Protein AF-A0A8S0G1W9-F1 (afdb_monomer_lite)

Organism: Escherichia coli (NCBI:txid562)

Radius of gyration: 20.42 Å; chains: 1; bounding box: 46×66×55 Å

Foldseek 3Di:
DDDPNDDDDFDPLCVVVVCVQLVHDDDDDPDDDDLVVQAQPWDQDLQDGDIDGDHDAPPQDPPDDRSGDDAQLFFDPSSVVRCVVVVHDNDFQADPVQAGDPPPDPVRHRPHPVVVVVVVQVSSVVSVNDSDDDDDDDDFDADPPPRHGDTGGDDDDDDDDPPPPPPPPDDD

Secondary structure (DSSP, 8-state):
-EETTEE----GGGHHHHHHHHT----B------GGGGTT-EEE-SSSSSEEE----TT--TTSTTS-----TTT-HHHHHHHHHHT------B-TTSBBPTTS-TTTTT-BHHHHHHHHHHHHHHTT------PPP----B-TTT--B------------TT---------

InterPro domains:
  IPR009008 Valyl/Leucyl/Isoleucyl-tRNA synthetase, editing domain [G3DSA:3.90.740.10] (1-145)
  IPR009008 Valyl/Leucyl/Isoleucyl-tRNA synthetase, editing domain [SSF50677] (3-140)
  IPR050081 Isoleucine--tRNA ligase [PTHR42765] (6-160)

Structure (mmCIF, N/CA/C/O backbone):
data_AF-A0A8S0G1W9-F1
#
_entry.id   AF-A0A8S0G1W9-F1
#
loop_
_atom_site.group_PDB
_atom_site.id
_atom_site.type_symbol
_atom_site.label_atom_id
_atom_site.label_alt_id
_atom_site.label_comp_id
_atom_site.label_asym_id
_atom_site.label_entity_id
_atom_site.label_seq_id
_atom_site.pdbx_PDB_ins_code
_atom_site.Cartn_x
_atom_site.Cartn_y
_atom_site.Cartn_z
_atom_site.occupancy
_atom_site.B_iso_or_equiv
_atom_site.auth_seq_id
_atom_site.auth_comp_id
_atom_site.auth_asym_id
_atom_site.auth_atom_id
_atom_site.pdbx_PDB_model_num
ATOM 1 N N . MET A 1 1 ? -12.952 4.876 13.279 1.00 90.25 1 MET A N 1
ATOM 2 C CA . MET A 1 1 ? -12.641 5.568 14.553 1.00 90.25 1 MET A CA 1
ATOM 3 C C . MET A 1 1 ? -12.175 6.984 14.257 1.00 90.25 1 MET A C 1
ATOM 5 O O . MET A 1 1 ? -11.913 7.262 13.096 1.00 90.25 1 MET A O 1
ATOM 9 N N . GLN A 1 2 ? -12.113 7.861 15.254 1.00 91.25 2 GLN A N 1
ATOM 10 C CA . GLN A 1 2 ? -11.658 9.242 15.110 1.00 91.25 2 GLN A CA 1
ATOM 11 C C . GLN A 1 2 ? -10.389 9.486 15.930 1.00 91.25 2 GLN A C 1
ATOM 13 O O . GLN A 1 2 ? -10.331 9.056 17.082 1.00 91.25 2 GLN A O 1
ATOM 18 N N . ILE A 1 3 ? -9.418 10.165 15.321 1.00 89.94 3 ILE A N 1
ATOM 19 C CA . ILE A 1 3 ? -8.134 10.591 15.896 1.00 89.94 3 ILE A CA 1
ATOM 20 C C . ILE A 1 3 ? -7.904 12.031 15.438 1.00 89.94 3 ILE A C 1
ATOM 22 O O . ILE A 1 3 ? -7.995 12.286 14.241 1.00 89.94 3 ILE A O 1
ATOM 26 N N . ASP A 1 4 ? -7.668 12.972 16.355 1.00 85.88 4 ASP A N 1
ATOM 27 C CA . ASP A 1 4 ? -7.376 14.384 16.035 1.00 85.88 4 ASP A CA 1
ATOM 28 C C . ASP A 1 4 ? -8.348 15.021 15.017 1.00 85.88 4 ASP A C 1
ATOM 30 O O . ASP A 1 4 ? -7.974 15.776 14.121 1.00 85.88 4 ASP A O 1
ATOM 34 N N . GLY A 1 5 ? -9.635 14.678 15.125 1.00 83.81 5 GLY A N 1
ATOM 35 C CA . GLY A 1 5 ? -10.682 15.155 14.217 1.00 83.81 5 GLY A CA 1
ATOM 36 C C . GLY A 1 5 ? -10.795 14.393 12.888 1.00 83.81 5 GLY A C 1
ATOM 37 O O . GLY A 1 5 ? -11.802 14.554 12.200 1.00 83.81 5 GLY A O 1
ATOM 38 N N . GLN A 1 6 ? -9.851 13.511 12.552 1.00 87.00 6 GLN A N 1
ATOM 39 C CA . GLN A 1 6 ? -9.843 12.696 11.334 1.00 87.00 6 GLN A CA 1
ATOM 40 C C . GLN A 1 6 ? -10.463 11.314 11.557 1.00 87.00 6 GLN A C 1
ATOM 42 O O . GLN A 1 6 ? -10.221 10.660 12.571 1.00 87.00 6 GLN A O 1
ATOM 47 N N . ALA A 1 7 ? -11.256 10.840 10.594 1.00 89.88 7 ALA A N 1
ATOM 48 C CA . ALA A 1 7 ? -11.816 9.494 10.623 1.00 89.88 7 ALA A CA 1
ATOM 49 C C . ALA A 1 7 ? -10.869 8.495 9.940 1.00 89.88 7 ALA A C 1
ATOM 51 O O . ALA A 1 7 ? -10.530 8.660 8.772 1.00 89.88 7 ALA A O 1
ATOM 52 N N . VAL A 1 8 ? -10.492 7.431 10.652 1.00 91.00 8 VAL A N 1
ATOM 53 C CA . VAL A 1 8 ? -9.641 6.346 10.140 1.00 91.00 8 VAL A CA 1
ATOM 54 C C . VAL A 1 8 ? -10.313 4.982 10.294 1.00 91.00 8 VAL A C 1
ATOM 56 O O . VAL A 1 8 ? -11.099 4.750 11.224 1.00 91.00 8 VAL A O 1
ATOM 59 N N . ILE A 1 9 ? -9.994 4.064 9.383 1.00 91.69 9 ILE A N 1
ATOM 60 C CA . ILE A 1 9 ? -10.431 2.665 9.417 1.00 91.69 9 ILE A CA 1
ATOM 61 C C . ILE A 1 9 ? -9.223 1.809 9.798 1.00 91.69 9 ILE A C 1
ATOM 63 O O . ILE A 1 9 ? -8.178 1.901 9.163 1.00 91.69 9 ILE A O 1
ATOM 67 N N . LEU A 1 10 ? -9.374 0.988 10.836 1.00 90.50 10 LEU A N 1
ATOM 68 C CA . LEU A 1 10 ? -8.359 0.056 11.329 1.00 90.50 10 LEU A CA 1
ATOM 69 C C . LEU A 1 10 ? -9.029 -1.277 11.660 1.00 90.50 10 LEU A C 1
ATOM 71 O O . LEU A 1 10 ? -10.211 -1.306 12.024 1.00 90.50 10 LEU A O 1
ATOM 75 N N . ALA A 1 11 ? -8.274 -2.372 11.590 1.00 90.69 11 ALA A N 1
ATOM 76 C CA . ALA A 1 11 ? -8.738 -3.638 12.139 1.00 90.69 11 ALA A CA 1
ATOM 77 C C . ALA A 1 11 ? -8.915 -3.520 13.658 1.00 90.69 11 ALA A C 1
ATOM 79 O O . ALA A 1 11 ? -8.042 -3.010 14.361 1.00 90.69 11 ALA A O 1
ATOM 80 N N . LYS A 1 12 ? -10.053 -4.014 14.159 1.00 89.06 12 LYS A N 1
ATOM 81 C CA . LYS A 1 12 ? -10.461 -3.881 15.565 1.00 89.06 12 LYS A CA 1
ATOM 82 C C . LYS A 1 12 ? -9.377 -4.353 16.539 1.00 89.06 12 LYS A C 1
ATOM 84 O O . LYS A 1 12 ? -9.097 -3.658 17.509 1.00 89.06 12 LYS A O 1
ATOM 89 N N . ASP A 1 13 ? -8.762 -5.494 16.248 1.00 88.62 13 ASP A N 1
ATOM 90 C CA . ASP A 1 13 ? -7.786 -6.132 17.137 1.00 88.62 13 ASP A CA 1
ATOM 91 C C . ASP A 1 13 ? -6.415 -5.429 17.118 1.00 88.62 13 ASP A C 1
ATOM 93 O O . ASP A 1 13 ? -5.599 -5.638 18.009 1.00 88.62 13 ASP A O 1
ATOM 97 N N . LEU A 1 14 ? -6.175 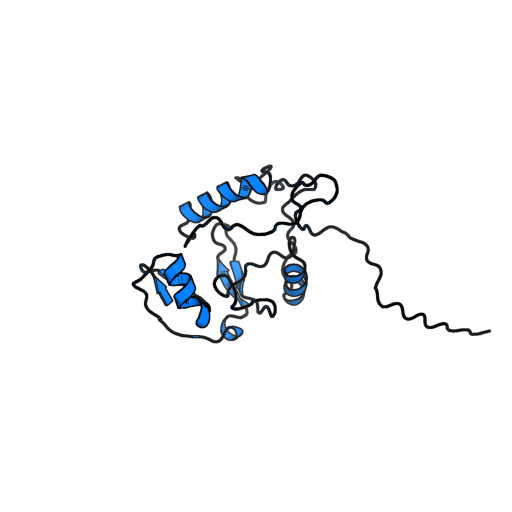-4.550 16.137 1.00 89.44 14 LEU A N 1
ATOM 98 C CA . LEU A 1 14 ? -4.937 -3.782 15.996 1.00 89.44 14 LEU A CA 1
ATOM 99 C C . LEU A 1 14 ? -5.034 -2.359 16.558 1.00 89.44 14 LEU A C 1
ATOM 101 O O . LEU A 1 14 ? -4.010 -1.686 16.651 1.00 89.44 14 LEU A O 1
ATOM 105 N N . VAL A 1 15 ? -6.226 -1.895 16.954 1.00 90.06 15 VAL A N 1
ATOM 106 C CA . VAL A 1 15 ? -6.442 -0.507 17.401 1.00 90.06 15 VAL A CA 1
ATOM 107 C C . VAL A 1 15 ? -5.473 -0.125 18.517 1.00 90.06 15 VAL A C 1
ATOM 10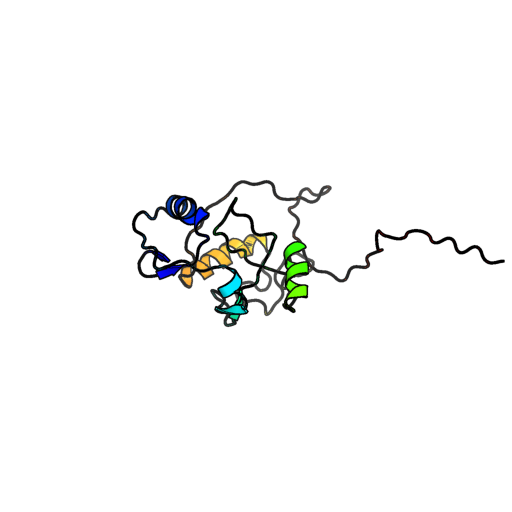9 O O . VAL A 1 15 ? -4.750 0.853 18.372 1.00 90.06 15 VAL A O 1
ATOM 112 N N . GLU A 1 16 ? -5.398 -0.910 19.592 1.00 88.94 16 GLU A N 1
ATOM 113 C CA . GLU A 1 16 ? -4.543 -0.596 20.745 1.00 88.94 16 GLU A CA 1
ATOM 114 C C . GLU A 1 16 ? -3.056 -0.522 20.362 1.00 88.94 16 GLU A C 1
ATOM 116 O O . GLU A 1 16 ? -2.377 0.453 20.686 1.00 88.94 16 GLU A O 1
ATOM 121 N N . SER A 1 17 ? -2.569 -1.501 19.590 1.00 89.50 17 SER A N 1
ATOM 122 C CA . SER A 1 17 ? -1.176 -1.544 19.127 1.00 89.50 17 SER A CA 1
ATOM 123 C C . SER A 1 17 ? -0.828 -0.360 18.220 1.00 89.50 17 SER A C 1
ATOM 125 O O . SER A 1 17 ? 0.240 0.241 18.361 1.00 89.50 17 SER A O 1
ATOM 127 N N . VAL A 1 18 ? -1.730 0.004 17.301 1.00 90.00 18 VAL A N 1
ATOM 128 C CA . VAL A 1 18 ? -1.540 1.158 16.413 1.00 90.00 18 VAL A CA 1
ATOM 129 C C . VAL A 1 18 ? -1.544 2.450 17.222 1.00 90.00 18 VAL A C 1
ATOM 131 O O . VAL A 1 18 ? -0.632 3.250 17.044 1.00 90.00 18 VAL A O 1
ATOM 134 N N . MET A 1 19 ? -2.501 2.644 18.137 1.00 91.00 19 MET A N 1
ATOM 135 C CA . MET A 1 19 ? -2.591 3.860 18.959 1.00 91.00 19 MET A CA 1
ATOM 136 C C . MET A 1 19 ? -1.333 4.068 19.806 1.00 91.00 19 MET A C 1
ATOM 138 O O . MET A 1 19 ? -0.778 5.168 19.833 1.00 91.00 19 MET A O 1
ATOM 142 N N . GLN A 1 20 ? -0.822 2.998 20.421 1.00 90.06 20 GLN A N 1
ATOM 143 C CA . GLN A 1 20 ? 0.426 3.047 21.179 1.00 90.06 20 GLN A CA 1
ATOM 144 C C . GLN A 1 20 ? 1.618 3.442 20.298 1.00 90.06 20 GLN A C 1
ATOM 146 O O . GLN A 1 20 ? 2.434 4.268 20.702 1.00 90.06 20 GLN A O 1
ATOM 151 N N . ARG A 1 21 ? 1.711 2.876 19.090 1.00 87.81 21 ARG A N 1
ATOM 152 C CA . ARG A 1 21 ? 2.792 3.157 18.136 1.00 87.81 21 ARG A CA 1
ATOM 153 C C . ARG A 1 21 ? 2.783 4.605 17.654 1.00 87.81 21 ARG A C 1
ATOM 155 O O . ARG A 1 21 ? 3.834 5.231 17.584 1.00 87.81 21 ARG A O 1
ATOM 162 N N . ILE A 1 22 ? 1.603 5.144 17.353 1.00 89.50 22 ILE A N 1
ATOM 163 C CA . ILE A 1 22 ? 1.463 6.530 16.886 1.00 89.50 22 ILE A CA 1
ATOM 164 C C . ILE A 1 22 ? 1.466 7.553 18.035 1.00 89.50 22 ILE A C 1
ATOM 166 O O . ILE A 1 22 ? 1.492 8.751 17.776 1.00 89.50 22 ILE A O 1
ATOM 170 N N . GLY A 1 23 ? 1.462 7.100 19.295 1.00 89.12 23 GLY A N 1
ATOM 171 C CA . GLY A 1 23 ? 1.505 7.962 20.479 1.00 89.12 23 GLY A CA 1
ATOM 172 C C . GLY A 1 23 ? 0.188 8.681 20.790 1.00 89.12 23 GLY A C 1
ATOM 173 O O . GLY A 1 23 ? 0.196 9.689 21.495 1.00 89.12 23 GLY A O 1
ATOM 174 N N . VAL A 1 24 ? -0.939 8.177 20.282 1.00 89.81 24 VAL A N 1
ATOM 175 C CA . VAL A 1 24 ? -2.272 8.762 20.487 1.00 89.81 24 VAL A CA 1
ATOM 176 C C . VAL A 1 24 ? -2.946 8.076 21.669 1.00 89.81 24 VAL A C 1
ATOM 178 O O . VAL A 1 24 ? -3.088 6.856 21.701 1.00 89.81 24 VAL A O 1
ATOM 181 N N . SER A 1 25 ? -3.380 8.872 22.645 1.00 86.12 25 SER A N 1
ATOM 182 C CA . SER A 1 25 ? -4.109 8.387 23.827 1.00 86.12 25 SER A CA 1
ATOM 183 C C . SER A 1 25 ? -5.601 8.711 23.788 1.00 86.12 25 SER A C 1
ATOM 185 O O . SER A 1 25 ? -6.389 7.969 24.369 1.00 86.12 25 SER A O 1
ATOM 187 N N . ASP A 1 26 ? -5.989 9.772 23.078 1.00 89.62 26 ASP A N 1
ATOM 188 C CA . ASP A 1 26 ? -7.381 10.183 22.923 1.00 89.62 26 ASP A CA 1
ATOM 189 C C . ASP A 1 26 ? -7.899 9.791 21.537 1.00 89.62 26 ASP A C 1
ATOM 191 O O . ASP A 1 26 ? -7.457 10.307 20.510 1.00 89.62 26 ASP A O 1
ATOM 195 N N . TYR A 1 27 ? -8.811 8.824 21.504 1.00 92.19 27 TYR A N 1
ATOM 196 C CA . TYR A 1 27 ? -9.457 8.367 20.282 1.00 92.19 27 TYR A CA 1
ATOM 197 C C . TYR A 1 27 ? -10.866 7.865 20.577 1.00 92.19 27 TYR A C 1
ATOM 199 O O . TYR A 1 27 ? -11.157 7.326 21.644 1.00 92.19 27 TYR A O 1
ATOM 207 N N . THR A 1 28 ? -11.754 7.989 19.592 1.00 93.06 28 THR A N 1
ATOM 208 C CA . THR A 1 28 ? -13.148 7.545 19.726 1.00 93.06 28 THR A CA 1
ATOM 209 C C . THR A 1 28 ? -13.498 6.503 18.671 1.00 93.06 28 THR A C 1
ATOM 211 O O . THR A 1 28 ? -13.342 6.713 17.465 1.00 93.06 28 THR A O 1
ATOM 214 N N . ILE A 1 29 ? -14.024 5.356 19.100 1.00 93.56 29 ILE A N 1
ATOM 215 C CA . ILE A 1 29 ? -14.557 4.348 18.179 1.00 93.56 29 ILE A CA 1
ATOM 216 C C . ILE A 1 29 ? -15.951 4.792 17.723 1.00 93.56 29 ILE A C 1
ATOM 218 O O . ILE A 1 29 ? -16.912 4.726 18.477 1.00 93.56 29 ILE A O 1
ATOM 222 N N . LEU A 1 30 ? -16.053 5.227 16.465 1.00 93.62 30 LEU A N 1
ATOM 223 C CA . LEU A 1 30 ? -17.316 5.663 15.851 1.00 93.62 30 LEU A CA 1
ATOM 224 C C . LEU A 1 30 ? -18.261 4.498 15.504 1.00 93.62 30 LEU A C 1
ATOM 226 O O . LEU A 1 30 ? -19.464 4.693 15.386 1.00 93.62 30 LEU A O 1
ATOM 230 N N . GLY A 1 31 ? -17.719 3.295 15.304 1.00 92.94 31 GLY A N 1
ATOM 231 C CA . GLY A 1 31 ? -18.479 2.113 14.906 1.00 92.94 31 GLY A CA 1
ATOM 232 C C . GLY A 1 31 ? -17.577 0.979 14.427 1.00 92.94 31 GLY A C 1
ATOM 233 O O . GLY A 1 31 ? -16.360 1.147 14.304 1.00 92.94 31 GLY A O 1
ATOM 234 N N . THR A 1 32 ? -18.184 -0.175 14.157 1.00 93.81 32 THR A N 1
ATOM 235 C CA . THR A 1 32 ? -17.519 -1.359 13.605 1.00 93.81 32 THR A CA 1
ATOM 236 C C . THR A 1 32 ? -18.279 -1.867 12.388 1.00 93.81 32 THR A C 1
ATOM 238 O O . THR A 1 32 ? -19.499 -1.746 12.298 1.00 93.81 32 THR A O 1
ATOM 241 N N . VAL A 1 33 ? -17.545 -2.437 11.439 1.00 93.25 33 VAL A N 1
ATOM 242 C CA . VAL A 1 33 ? -18.089 -2.970 10.191 1.00 93.25 33 VAL A CA 1
ATOM 243 C C . VAL A 1 33 ? -17.338 -4.247 9.828 1.00 93.25 33 VAL A C 1
ATOM 245 O O . VAL A 1 33 ? -16.175 -4.415 10.203 1.00 93.25 33 VAL A O 1
ATOM 248 N N . LYS A 1 34 ? -17.999 -5.177 9.135 1.00 91.38 34 LYS A N 1
ATOM 249 C CA . LYS A 1 34 ? -17.323 -6.355 8.580 1.00 91.38 34 LYS A CA 1
ATOM 250 C C . LYS A 1 34 ? -16.520 -5.938 7.351 1.00 91.38 34 LYS A C 1
ATOM 252 O O . LYS A 1 34 ? -17.023 -5.174 6.538 1.00 91.38 34 LYS A O 1
ATOM 257 N N . GLY A 1 35 ? -15.320 -6.493 7.175 1.00 86.75 35 GLY A N 1
ATOM 258 C CA . GLY A 1 35 ? -14.470 -6.179 6.018 1.00 86.75 35 GLY A CA 1
ATOM 259 C C . GLY A 1 35 ? -15.163 -6.405 4.668 1.00 86.75 35 GLY A C 1
ATOM 260 O O . GLY A 1 35 ? -14.977 -5.611 3.757 1.00 86.75 35 GLY A O 1
ATOM 261 N N . ALA A 1 36 ? -16.040 -7.410 4.575 1.00 89.94 36 ALA A N 1
ATOM 262 C CA . ALA A 1 36 ? -16.837 -7.684 3.376 1.00 89.94 36 ALA A CA 1
ATOM 263 C C . ALA A 1 36 ? -17.749 -6.518 2.948 1.00 89.94 36 ALA A C 1
ATOM 265 O O . ALA A 1 36 ? -17.998 -6.347 1.765 1.00 89.94 36 ALA A O 1
ATOM 266 N N . GLU A 1 37 ? -18.207 -5.680 3.880 1.00 91.31 37 GLU A N 1
ATOM 267 C CA . GLU A 1 37 ? -19.034 -4.507 3.554 1.00 91.31 37 GLU A CA 1
ATOM 268 C C . GLU A 1 37 ? -18.202 -3.350 2.971 1.00 91.31 37 GLU A C 1
ATOM 270 O O . GLU A 1 37 ? -18.757 -2.383 2.459 1.00 91.31 37 GLU A O 1
ATOM 275 N N . LEU A 1 38 ? -16.870 -3.419 3.081 1.00 90.12 38 LEU A N 1
ATOM 276 C CA . LEU A 1 38 ? -15.948 -2.445 2.494 1.00 90.12 38 LEU A CA 1
ATOM 277 C C . LEU A 1 38 ? -15.502 -2.853 1.085 1.00 90.12 38 LEU A C 1
ATOM 279 O O . LEU A 1 38 ? -14.827 -2.073 0.418 1.00 90.12 38 LEU A O 1
ATOM 283 N N . GLU A 1 39 ? -15.848 -4.060 0.632 1.00 93.12 39 GLU A N 1
ATOM 284 C CA . GLU A 1 39 ? -15.450 -4.567 -0.678 1.00 93.12 39 GLU A CA 1
ATOM 285 C C . GLU A 1 39 ? -15.937 -3.636 -1.802 1.00 93.12 39 GLU A C 1
ATOM 287 O O . G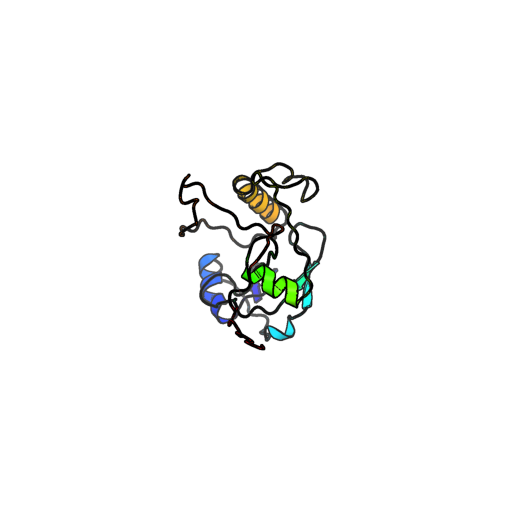LU A 1 39 ? -17.097 -3.231 -1.851 1.00 93.12 39 GLU A O 1
ATOM 292 N N . LEU A 1 40 ? -15.021 -3.284 -2.709 1.00 92.00 40 LEU A N 1
ATOM 293 C CA . LEU A 1 40 ? -15.202 -2.372 -3.845 1.00 92.00 40 LEU A CA 1
ATOM 294 C C . LEU A 1 40 ? -15.553 -0.919 -3.494 1.00 92.00 40 LEU A C 1
ATOM 296 O O . LEU A 1 40 ? -15.769 -0.111 -4.403 1.00 92.00 40 LEU A O 1
ATOM 300 N N . LEU A 1 41 ? -15.545 -0.543 -2.212 1.00 93.12 41 LEU A N 1
ATOM 301 C CA . LEU A 1 41 ? -15.648 0.860 -1.830 1.00 93.12 41 LEU A CA 1
ATOM 302 C C . LEU A 1 41 ? -14.429 1.625 -2.364 1.00 93.12 41 LEU A C 1
ATOM 304 O O . LEU A 1 41 ? -13.298 1.144 -2.278 1.00 93.12 41 LEU A O 1
ATOM 308 N N . ARG A 1 42 ? -14.663 2.796 -2.963 1.00 92.81 42 ARG A N 1
ATOM 309 C CA . ARG A 1 42 ? -13.610 3.596 -3.601 1.00 92.81 42 ARG A CA 1
ATOM 310 C C . ARG A 1 42 ? -12.953 4.529 -2.591 1.00 92.81 42 ARG A C 1
ATOM 312 O O . ARG A 1 42 ? -13.643 5.234 -1.859 1.00 92.81 42 ARG A O 1
ATOM 319 N N . PHE A 1 43 ? -11.628 4.556 -2.609 1.00 90.44 43 PHE A N 1
ATOM 320 C CA . PHE A 1 43 ? -10.786 5.441 -1.817 1.00 90.44 43 PHE A CA 1
ATOM 321 C C . PHE A 1 43 ? -9.921 6.271 -2.752 1.00 90.44 43 PHE A C 1
ATOM 323 O O . PHE A 1 43 ? -9.288 5.727 -3.653 1.00 90.44 43 PHE A O 1
ATOM 330 N N . THR A 1 44 ? -9.862 7.575 -2.529 1.00 92.00 44 THR A N 1
ATOM 331 C CA . THR A 1 44 ? -8.976 8.453 -3.293 1.00 92.00 44 THR A CA 1
ATOM 332 C C . THR A 1 44 ? -7.525 8.184 -2.911 1.00 92.00 44 THR A C 1
ATOM 334 O O . THR A 1 44 ? -7.191 8.057 -1.729 1.00 92.00 44 THR A O 1
ATOM 337 N N . HIS A 1 45 ? -6.654 8.073 -3.911 1.00 91.19 45 HIS A N 1
ATOM 338 C CA . HIS A 1 45 ? -5.238 7.847 -3.681 1.00 91.19 45 HIS A CA 1
ATOM 339 C C . HIS A 1 45 ? -4.609 9.064 -2.959 1.00 91.19 45 HIS A C 1
ATOM 341 O O . HIS A 1 45 ? -4.928 10.205 -3.291 1.00 91.19 45 HIS A O 1
ATOM 347 N N . PRO A 1 46 ? -3.687 8.870 -1.991 1.00 89.06 46 PRO A N 1
ATOM 348 C CA . PRO A 1 46 ? -3.221 9.942 -1.096 1.00 89.06 46 PRO A CA 1
ATOM 349 C C . PRO A 1 46 ? -2.621 11.192 -1.760 1.00 89.06 46 PRO A C 1
ATOM 351 O O . PRO A 1 46 ? -2.633 12.274 -1.177 1.00 89.06 46 PRO A O 1
ATOM 354 N N . PHE A 1 47 ? -2.043 11.048 -2.952 1.00 89.62 47 PHE A N 1
ATOM 355 C CA . PHE A 1 47 ? -1.401 12.153 -3.680 1.00 89.62 47 PHE A CA 1
ATOM 356 C C . PHE A 1 47 ? -1.511 12.051 -5.207 1.00 89.62 47 PHE A C 1
ATOM 358 O O . PHE A 1 47 ? -0.991 12.910 -5.914 1.00 89.62 47 PHE A O 1
ATOM 365 N N . MET A 1 48 ? -2.163 11.007 -5.719 1.00 85.94 48 MET A N 1
ATOM 366 C CA . MET A 1 48 ? -2.388 10.833 -7.156 1.00 85.94 48 MET A CA 1
ATOM 367 C C . MET A 1 48 ? -3.890 10.983 -7.381 1.00 85.94 48 MET A C 1
ATOM 369 O O . MET A 1 48 ? -4.674 10.512 -6.565 1.00 85.94 48 MET A O 1
ATOM 373 N N . ASP A 1 49 ? -4.294 11.676 -8.436 1.00 87.69 49 ASP A N 1
ATOM 374 C CA . ASP A 1 49 ? -5.692 12.068 -8.652 1.00 87.69 49 ASP A CA 1
ATOM 375 C C . ASP A 1 49 ? -6.511 10.930 -9.292 1.00 87.69 49 ASP A C 1
ATOM 377 O O . ASP A 1 49 ? -6.984 11.025 -10.423 1.00 87.69 49 ASP A O 1
ATOM 381 N N . PHE A 1 50 ? -6.597 9.791 -8.599 1.00 89.81 50 PHE A N 1
ATOM 382 C CA . PHE A 1 50 ? -7.430 8.650 -8.979 1.00 89.81 50 PHE A CA 1
ATOM 383 C C . PHE A 1 50 ? -7.920 7.889 -7.747 1.00 89.81 50 PHE A C 1
ATOM 385 O O . PHE A 1 50 ? -7.318 7.968 -6.676 1.00 89.81 50 PHE A O 1
ATOM 392 N N . ASP A 1 51 ? -8.984 7.099 -7.906 1.00 91.50 51 ASP A N 1
ATOM 393 C CA . ASP A 1 51 ? -9.469 6.235 -6.828 1.00 91.50 51 ASP A CA 1
ATOM 394 C C . ASP A 1 51 ? -9.063 4.775 -7.016 1.00 91.50 51 ASP A C 1
ATOM 396 O O . ASP A 1 51 ? -9.040 4.247 -8.133 1.00 91.50 51 ASP A O 1
ATOM 400 N N . VAL A 1 52 ? -8.871 4.100 -5.888 1.00 90.75 52 VAL A N 1
ATOM 401 C CA . VAL A 1 52 ? -8.621 2.666 -5.770 1.00 90.75 52 VAL A CA 1
ATOM 402 C C . VAL A 1 52 ? -9.772 1.973 -5.034 1.00 90.75 52 VAL A C 1
ATOM 404 O O . VAL A 1 52 ? -10.339 2.549 -4.104 1.00 90.75 52 VAL A O 1
ATOM 407 N N . PRO A 1 53 ? -10.158 0.749 -5.426 1.00 93.00 53 PRO A N 1
ATOM 408 C CA . PRO A 1 53 ? -11.136 -0.030 -4.678 1.00 93.00 53 PRO A CA 1
ATOM 409 C C . PRO A 1 53 ? -10.492 -0.696 -3.455 1.00 93.00 53 PRO A C 1
ATOM 411 O O . PRO A 1 53 ? -9.343 -1.134 -3.511 1.00 93.00 53 PRO A O 1
ATOM 414 N N . ALA A 1 54 ? -11.253 -0.862 -2.376 1.00 92.00 54 ALA A N 1
ATOM 415 C CA . ALA A 1 54 ? -10.922 -1.848 -1.353 1.00 92.00 54 ALA A CA 1
ATOM 416 C C . ALA A 1 54 ? -11.219 -3.264 -1.861 1.00 92.00 54 ALA A C 1
ATOM 418 O O . ALA A 1 54 ? -12.252 -3.525 -2.478 1.00 92.00 54 ALA A O 1
ATOM 419 N N . ILE A 1 55 ? -10.304 -4.186 -1.588 1.00 91.31 55 ILE A N 1
ATOM 420 C CA . ILE A 1 55 ? -10.369 -5.580 -2.029 1.00 91.31 55 ILE A CA 1
ATOM 421 C C . ILE A 1 55 ? -10.199 -6.511 -0.833 1.00 91.31 55 ILE A C 1
ATOM 423 O O . ILE A 1 55 ? -9.577 -6.150 0.167 1.00 91.31 55 ILE A O 1
ATOM 427 N N . LEU A 1 56 ? -10.751 -7.719 -0.935 1.00 88.81 56 LEU A N 1
ATOM 428 C CA . LEU A 1 56 ? -10.645 -8.722 0.119 1.00 88.81 56 LEU A CA 1
ATOM 429 C C . LEU A 1 56 ? -9.440 -9.626 -0.140 1.00 88.81 56 LEU A C 1
ATOM 431 O O . LEU A 1 56 ? -9.423 -10.386 -1.112 1.00 88.81 56 LEU A O 1
ATOM 435 N N . GLY A 1 57 ? -8.440 -9.538 0.737 1.00 82.94 57 GLY A N 1
ATOM 436 C CA . GLY A 1 57 ? -7.236 -10.360 0.687 1.00 82.94 57 GLY A CA 1
ATOM 437 C C . GLY A 1 57 ? -7.142 -11.333 1.853 1.00 82.94 57 GLY A C 1
ATOM 438 O O . GLY A 1 57 ? -7.126 -10.923 3.008 1.00 82.94 57 GLY A O 1
ATOM 439 N N . ASP A 1 58 ? -6.996 -12.620 1.538 1.00 76.88 58 ASP A N 1
ATOM 440 C CA . ASP A 1 58 ? -6.804 -13.683 2.537 1.00 76.88 58 ASP A CA 1
ATOM 441 C C . ASP A 1 58 ? -5.377 -13.702 3.122 1.00 76.88 58 ASP A C 1
ATOM 443 O O . ASP A 1 58 ? -5.113 -14.376 4.113 1.00 76.88 58 ASP A O 1
ATOM 447 N N . HIS A 1 59 ? -4.447 -12.963 2.509 1.00 74.31 59 HIS A N 1
ATOM 448 C CA . HIS A 1 59 ? -3.052 -12.837 2.945 1.00 74.31 59 HIS A CA 1
ATOM 449 C C . HIS A 1 59 ? -2.858 -11.767 4.035 1.00 74.31 59 HIS A C 1
ATOM 451 O O . HIS A 1 59 ? -1.752 -11.596 4.544 1.00 74.31 59 HIS A O 1
ATOM 457 N N . VAL A 1 60 ? -3.914 -11.025 4.386 1.00 75.56 60 VAL A N 1
ATOM 458 C CA . VAL A 1 60 ? -3.847 -9.969 5.397 1.00 75.56 60 VAL A CA 1
ATOM 459 C C . VAL A 1 60 ? -3.931 -10.590 6.787 1.00 75.56 60 VAL A C 1
ATOM 461 O O . VAL A 1 60 ? -4.968 -11.105 7.200 1.00 75.56 60 VAL A O 1
ATOM 464 N N . THR A 1 61 ? -2.829 -10.524 7.526 1.00 76.44 61 THR A N 1
ATOM 465 C CA . THR A 1 61 ? -2.745 -11.015 8.906 1.00 76.44 61 THR A CA 1
ATOM 466 C C . THR A 1 61 ? -2.999 -9.901 9.918 1.00 76.44 61 THR A C 1
ATOM 468 O O . THR A 1 61 ? -2.706 -8.736 9.657 1.00 76.44 61 THR A O 1
ATOM 471 N N . LEU A 1 62 ? -3.446 -10.273 11.119 1.00 78.62 62 LEU A N 1
ATOM 472 C CA . LEU A 1 62 ? -3.575 -9.363 12.266 1.00 78.62 62 LEU A CA 1
ATOM 473 C C . LEU A 1 62 ? -2.271 -9.226 13.074 1.00 78.62 62 LEU A C 1
ATOM 475 O O . LEU A 1 62 ? -2.276 -8.634 14.147 1.00 78.62 62 LEU A O 1
ATOM 479 N N . ASP A 1 63 ? -1.160 -9.763 12.568 1.00 69.56 63 ASP A N 1
ATOM 480 C CA . ASP A 1 63 ? 0.113 -9.811 13.293 1.00 69.56 63 ASP A CA 1
ATOM 481 C C . ASP A 1 63 ? 0.910 -8.499 13.189 1.00 69.56 63 ASP A C 1
ATOM 483 O O . ASP A 1 63 ? 1.745 -8.202 14.044 1.00 69.56 63 ASP A O 1
ATOM 487 N N . ALA A 1 64 ? 0.680 -7.703 12.138 1.00 68.12 64 ALA A N 1
ATOM 488 C CA . ALA A 1 64 ? 1.401 -6.456 11.904 1.00 68.12 64 ALA A CA 1
ATOM 489 C C . ALA A 1 64 ? 0.614 -5.464 11.035 1.00 68.12 64 ALA A C 1
ATOM 491 O O . ALA A 1 64 ? -0.204 -5.839 10.197 1.00 68.12 64 ALA A O 1
ATOM 492 N N . GLY A 1 65 ? 0.925 -4.176 11.202 1.00 81.62 65 GLY A N 1
ATOM 493 C CA . GLY A 1 65 ? 0.341 -3.084 10.425 1.00 81.62 65 GLY A CA 1
ATOM 494 C C . GLY A 1 65 ? -0.980 -2.581 11.004 1.00 81.62 65 GLY A C 1
ATOM 495 O O . GLY A 1 65 ? -1.160 -2.526 12.217 1.00 81.62 65 GLY A O 1
ATOM 496 N N . THR A 1 66 ? -1.889 -2.173 10.123 1.00 82.69 66 THR A N 1
ATOM 497 C CA . THR A 1 66 ? -3.199 -1.590 10.465 1.00 82.69 66 THR A CA 1
ATOM 498 C C . THR A 1 66 ? -4.370 -2.531 10.162 1.00 82.69 66 THR A C 1
ATOM 500 O O . THR A 1 66 ? -5.526 -2.193 10.427 1.00 82.69 66 THR A O 1
ATOM 503 N N . GLY A 1 67 ? -4.079 -3.703 9.585 1.00 82.44 67 GLY A N 1
ATOM 504 C CA . GLY A 1 67 ? -5.067 -4.628 9.025 1.00 82.44 67 GLY A CA 1
ATOM 505 C C . GLY A 1 67 ? -5.602 -4.213 7.650 1.00 82.44 67 GLY A C 1
ATOM 506 O O . GLY A 1 67 ? -6.474 -4.886 7.113 1.00 82.44 67 GLY A O 1
ATOM 507 N N . ALA A 1 68 ? -5.074 -3.129 7.074 1.00 85.69 68 ALA A N 1
ATOM 508 C CA . ALA A 1 68 ? -5.247 -2.763 5.675 1.00 85.69 68 ALA A CA 1
ATOM 509 C C . ALA A 1 68 ? -3.880 -2.823 4.985 1.00 85.69 68 ALA A C 1
ATOM 511 O O . ALA A 1 68 ? -2.907 -2.250 5.477 1.00 85.69 68 ALA A O 1
ATOM 512 N N . VAL A 1 69 ? -3.804 -3.528 3.857 1.00 88.12 69 VAL A N 1
ATOM 513 C CA . VAL A 1 69 ? -2.562 -3.727 3.102 1.00 88.12 69 VAL A CA 1
ATOM 514 C C . VAL A 1 69 ? -2.682 -3.010 1.766 1.00 88.12 69 VAL A C 1
ATOM 516 O O . VAL A 1 69 ? -3.687 -3.138 1.072 1.00 88.12 69 VAL A O 1
ATOM 519 N N . HIS A 1 70 ? -1.663 -2.223 1.423 1.00 89.00 70 HIS A N 1
ATOM 520 C CA . HIS A 1 70 ? -1.545 -1.638 0.094 1.00 89.00 70 HIS A CA 1
ATOM 521 C C . HIS A 1 70 ? -1.149 -2.727 -0.908 1.00 89.00 70 HIS A C 1
ATOM 523 O O . HIS A 1 70 ? -0.160 -3.419 -0.687 1.00 89.00 70 HIS A O 1
ATOM 529 N N . THR A 1 71 ? -1.894 -2.835 -2.006 1.00 87.00 71 THR A N 1
ATOM 530 C CA . THR A 1 71 ? -1.670 -3.836 -3.054 1.00 87.00 71 THR A CA 1
ATOM 531 C C . THR A 1 71 ? -1.055 -3.190 -4.291 1.00 87.00 71 THR A C 1
ATOM 533 O O . THR A 1 71 ? -1.658 -2.302 -4.897 1.00 87.00 71 THR A O 1
ATOM 536 N N . ALA A 1 72 ? 0.111 -3.686 -4.708 1.00 88.06 72 ALA A N 1
ATOM 537 C CA . ALA A 1 72 ? 0.821 -3.271 -5.914 1.00 88.06 72 ALA A CA 1
ATOM 538 C C . ALA A 1 72 ? 1.109 -4.489 -6.821 1.00 88.06 72 ALA A C 1
ATOM 540 O O . ALA A 1 72 ? 2.178 -5.101 -6.719 1.00 88.06 72 ALA A O 1
ATOM 541 N N . PRO A 1 73 ? 0.204 -4.843 -7.760 1.00 86.19 73 PRO A N 1
ATOM 542 C CA . PRO A 1 73 ? 0.308 -6.077 -8.552 1.00 86.19 73 PRO A CA 1
ATOM 543 C C . PRO A 1 73 ? 1.610 -6.223 -9.356 1.00 86.19 73 PRO A C 1
ATOM 545 O O . PRO A 1 73 ? 2.053 -7.333 -9.639 1.00 86.19 73 PRO A O 1
ATOM 548 N N . GLY A 1 74 ? 2.253 -5.109 -9.722 1.00 85.94 74 GLY A N 1
ATOM 549 C CA . GLY A 1 74 ? 3.543 -5.108 -10.416 1.00 85.94 74 GLY A CA 1
ATOM 550 C C . GLY A 1 74 ? 4.754 -5.452 -9.539 1.00 85.94 74 GLY A C 1
ATOM 551 O O . GLY A 1 74 ? 5.840 -5.673 -10.080 1.00 85.94 74 GLY A O 1
ATOM 552 N N . HIS A 1 75 ? 4.592 -5.503 -8.214 1.00 86.44 75 HIS A N 1
ATOM 553 C CA . HIS A 1 75 ? 5.690 -5.523 -7.241 1.00 86.44 75 HIS A CA 1
ATOM 554 C C . HIS A 1 75 ? 5.541 -6.575 -6.129 1.00 86.44 75 HIS A C 1
ATOM 556 O O . HIS A 1 75 ? 6.372 -6.619 -5.224 1.00 86.44 75 HIS A O 1
ATOM 562 N N . GLY A 1 76 ? 4.552 -7.467 -6.212 1.00 84.25 76 GLY A N 1
ATOM 563 C CA . GLY A 1 76 ? 4.376 -8.561 -5.258 1.00 84.25 76 GLY A CA 1
ATOM 564 C C . GLY A 1 76 ? 3.627 -9.747 -5.874 1.00 84.25 76 GLY A C 1
ATOM 565 O O . GLY A 1 76 ? 2.708 -9.533 -6.661 1.00 84.25 76 GLY A O 1
ATOM 566 N N . PRO A 1 77 ? 3.998 -11.002 -5.560 1.00 84.50 77 PRO A N 1
ATOM 567 C CA . PRO A 1 77 ? 3.310 -12.174 -6.102 1.00 84.50 77 PRO A CA 1
ATOM 568 C C . PRO A 1 77 ? 1.871 -12.303 -5.584 1.00 84.50 77 PRO A C 1
ATOM 570 O O . PRO A 1 77 ? 0.969 -12.567 -6.376 1.00 84.50 77 PRO A O 1
ATOM 573 N N . ASP A 1 78 ? 1.640 -12.066 -4.290 1.00 86.00 78 ASP A N 1
ATOM 574 C CA . ASP A 1 78 ? 0.295 -12.131 -3.702 1.00 86.00 78 ASP A CA 1
ATOM 575 C C . ASP A 1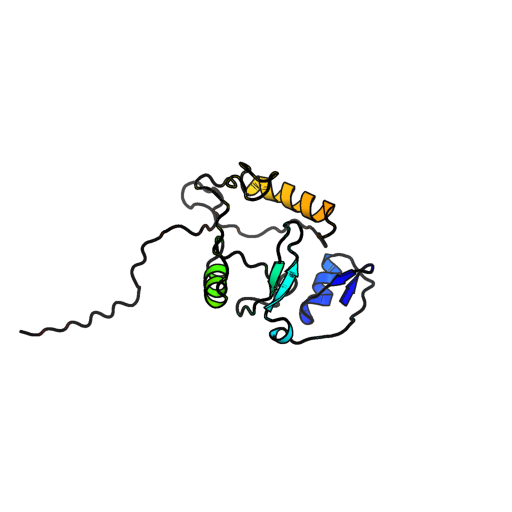 78 ? -0.590 -10.995 -4.236 1.00 86.00 78 AS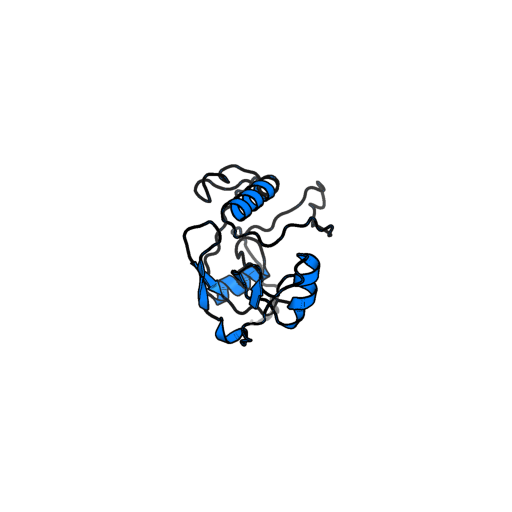P A C 1
ATOM 577 O O . ASP A 1 78 ? -1.738 -11.226 -4.625 1.00 86.00 78 ASP A O 1
ATOM 581 N N . ASP A 1 79 ? -0.006 -9.800 -4.376 1.00 87.44 79 ASP A N 1
ATOM 582 C CA . ASP A 1 79 ? -0.640 -8.636 -4.995 1.00 87.44 79 ASP A CA 1
ATOM 583 C C . ASP A 1 79 ? -0.999 -8.875 -6.466 1.00 87.44 79 ASP A C 1
ATOM 585 O O . ASP A 1 79 ? -2.045 -8.429 -6.938 1.00 87.44 79 ASP A O 1
ATOM 589 N N . TYR A 1 80 ? -0.152 -9.594 -7.205 1.00 86.56 80 TYR A N 1
ATOM 590 C CA . TYR A 1 80 ? -0.423 -9.963 -8.591 1.00 86.56 80 TYR A CA 1
ATOM 591 C C . TYR A 1 80 ? -1.638 -10.889 -8.689 1.00 86.56 80 TYR A C 1
ATOM 593 O O . TYR A 1 80 ? -2.544 -10.637 -9.482 1.00 86.56 80 TYR A O 1
ATOM 601 N N . VAL A 1 81 ? -1.694 -11.933 -7.856 1.00 87.94 81 VAL A N 1
ATOM 602 C CA . VAL A 1 81 ? -2.791 -12.915 -7.865 1.00 87.94 81 VAL A CA 1
ATOM 603 C C . VAL A 1 81 ? -4.125 -12.258 -7.507 1.00 87.94 81 VAL A C 1
ATOM 605 O O . VAL A 1 81 ? -5.123 -12.463 -8.204 1.00 87.94 81 VAL A O 1
ATOM 608 N N . ILE A 1 82 ? -4.159 -11.443 -6.449 1.00 89.25 82 ILE A N 1
ATOM 609 C CA . ILE A 1 82 ? -5.386 -10.736 -6.067 1.00 89.25 82 ILE A CA 1
ATOM 610 C C . ILE A 1 82 ? -5.742 -9.638 -7.075 1.00 89.25 82 ILE A C 1
ATOM 612 O O . ILE A 1 82 ? -6.911 -9.493 -7.432 1.00 89.25 82 ILE A O 1
ATOM 616 N N . GLY A 1 83 ? -4.748 -8.928 -7.613 1.00 88.56 83 GLY A N 1
ATOM 617 C CA . GLY A 1 83 ? -4.944 -7.938 -8.665 1.00 88.56 83 GLY A CA 1
ATOM 618 C C . GLY A 1 83 ? -5.604 -8.547 -9.898 1.00 88.56 83 GLY A C 1
ATOM 619 O O . GLY A 1 83 ? -6.582 -8.000 -10.396 1.00 88.56 83 GLY A O 1
ATOM 620 N N . GLN A 1 84 ? -5.168 -9.734 -10.329 1.00 88.44 84 GLN A N 1
ATOM 621 C CA . GLN A 1 84 ? -5.816 -10.467 -11.418 1.00 88.44 84 GLN A CA 1
ATOM 622 C C . GLN A 1 84 ? -7.262 -10.856 -11.097 1.00 88.44 84 GLN A C 1
ATOM 624 O O . GLN A 1 84 ? -8.133 -10.693 -11.950 1.00 88.44 84 GLN A O 1
ATOM 629 N N . LYS A 1 85 ? -7.536 -11.335 -9.875 1.00 89.50 85 LYS A N 1
ATOM 630 C CA . LYS A 1 85 ? -8.893 -11.707 -9.435 1.00 89.50 85 LYS A CA 1
ATOM 631 C C . LYS A 1 85 ? -9.873 -10.532 -9.534 1.00 89.50 85 LYS A C 1
ATOM 633 O O . LYS A 1 85 ? -11.017 -10.738 -9.929 1.00 89.50 85 LYS A O 1
ATOM 638 N N . TYR A 1 86 ? -9.422 -9.323 -9.197 1.00 89.00 86 TYR A N 1
ATOM 639 C CA . TYR A 1 86 ? -10.234 -8.101 -9.218 1.00 89.00 86 TYR A CA 1
ATOM 640 C C . TYR A 1 86 ? -10.089 -7.273 -10.508 1.00 89.00 86 TYR A C 1
ATOM 642 O O . TYR A 1 86 ? -10.708 -6.219 -10.626 1.00 89.00 86 TYR A O 1
ATOM 650 N N . GLY A 1 87 ? -9.299 -7.733 -11.486 1.00 88.44 87 GLY A N 1
ATOM 651 C CA . GLY A 1 87 ? -9.073 -7.016 -12.745 1.00 88.44 87 GLY A CA 1
ATOM 652 C C . GLY A 1 87 ? -8.301 -5.700 -12.591 1.00 88.44 87 GLY A C 1
ATOM 653 O O . GLY A 1 87 ? -8.510 -4.777 -13.374 1.00 88.44 87 GLY A O 1
ATOM 654 N N . LEU A 1 88 ? -7.434 -5.597 -11.581 1.00 88.12 88 LEU A N 1
ATOM 655 C CA . LEU A 1 88 ? -6.588 -4.428 -11.351 1.00 88.12 88 LEU A CA 1
ATOM 656 C C . LEU A 1 88 ? -5.458 -4.351 -12.382 1.00 88.12 88 LEU A C 1
ATOM 658 O O . LEU A 1 88 ? -4.889 -5.363 -12.800 1.00 88.12 88 LEU A O 1
ATOM 662 N N . GLU A 1 89 ? -5.096 -3.127 -12.757 1.00 85.50 89 GLU A N 1
ATOM 663 C CA . GLU A 1 89 ? -3.971 -2.886 -13.650 1.00 85.50 89 GLU A CA 1
ATOM 664 C C . GLU A 1 89 ? -2.656 -3.343 -13.003 1.00 85.50 89 GLU A C 1
ATOM 666 O O . GLU A 1 89 ? -2.323 -2.983 -11.873 1.00 85.50 89 GLU A O 1
ATOM 671 N N . THR A 1 90 ? -1.866 -4.122 -13.745 1.00 85.00 90 THR A N 1
ATOM 672 C CA . THR A 1 90 ? -0.495 -4.462 -13.345 1.00 85.00 90 THR A CA 1
ATOM 673 C C . THR A 1 90 ? 0.453 -3.350 -13.784 1.00 85.00 90 THR A C 1
ATOM 675 O O . THR A 1 90 ? 1.241 -3.515 -14.716 1.00 85.00 90 THR A O 1
ATOM 678 N N . ALA A 1 91 ? 0.347 -2.197 -13.124 1.00 82.38 91 ALA A N 1
ATOM 679 C CA . ALA A 1 91 ? 1.234 -1.071 -13.371 1.00 82.38 91 ALA A CA 1
ATOM 680 C C . ALA A 1 91 ? 2.677 -1.443 -12.998 1.00 82.38 91 ALA A C 1
ATOM 682 O O . ALA A 1 91 ? 2.934 -2.030 -11.945 1.00 82.38 91 ALA A O 1
ATOM 683 N N . ASN A 1 92 ? 3.625 -1.092 -13.866 1.00 82.69 92 ASN A N 1
ATOM 684 C CA . ASN A 1 92 ? 5.050 -1.278 -13.618 1.00 82.69 92 ASN A CA 1
ATOM 685 C C . ASN A 1 92 ? 5.800 0.034 -13.889 1.00 82.69 92 ASN A C 1
ATOM 687 O O . ASN A 1 92 ? 6.370 0.213 -14.968 1.00 82.69 92 ASN A O 1
ATOM 691 N N . PRO A 1 93 ? 5.781 0.967 -12.925 1.00 86.19 93 PRO A N 1
ATOM 692 C CA . PRO A 1 93 ? 6.386 2.280 -13.086 1.00 86.19 93 PRO A CA 1
ATOM 693 C C . PRO A 1 93 ? 7.916 2.265 -12.963 1.00 86.19 93 PRO A C 1
ATOM 695 O O . PRO A 1 93 ? 8.529 3.320 -13.057 1.00 86.19 93 PRO A O 1
ATOM 698 N N . VAL A 1 94 ? 8.560 1.110 -12.741 1.00 88.88 94 VAL A N 1
ATOM 699 C CA . VAL A 1 94 ? 10.008 1.020 -12.491 1.00 88.88 94 VAL A CA 1
ATOM 700 C C . VAL A 1 94 ? 10.728 0.343 -13.657 1.00 88.88 94 VAL A C 1
ATOM 702 O O . VAL A 1 94 ? 10.444 -0.796 -14.027 1.00 88.88 94 VAL A O 1
ATOM 705 N N . GLY A 1 95 ? 11.722 1.029 -14.211 1.00 87.12 95 GLY A N 1
ATOM 706 C CA . GLY A 1 95 ? 12.560 0.561 -15.305 1.00 87.12 95 GLY A CA 1
ATOM 707 C C . GLY A 1 95 ? 13.521 -0.582 -14.938 1.00 87.12 95 GLY A C 1
ATOM 708 O O . GLY A 1 95 ? 13.655 -0.980 -13.773 1.00 87.12 95 GLY A O 1
ATOM 709 N N . PRO A 1 96 ? 14.227 -1.141 -15.943 1.00 86.06 96 PRO A N 1
ATOM 710 C CA . PRO A 1 96 ? 15.210 -2.213 -15.764 1.00 86.06 96 PRO A CA 1
ATOM 711 C C . PRO A 1 96 ? 16.368 -1.847 -14.827 1.00 86.06 96 PRO A C 1
ATOM 713 O O . PRO A 1 96 ? 16.910 -2.738 -14.178 1.00 86.06 96 PRO A O 1
ATOM 716 N N . ASP A 1 97 ? 16.703 -0.564 -14.731 1.00 86.81 97 ASP A N 1
ATOM 717 C CA . ASP A 1 97 ? 17.774 0.007 -13.912 1.00 86.81 97 ASP A CA 1
ATOM 718 C C . ASP A 1 97 ? 17.344 0.356 -12.471 1.00 86.81 97 ASP A C 1
ATOM 720 O O . ASP A 1 97 ? 18.148 0.855 -11.682 1.00 86.81 97 ASP A O 1
ATOM 724 N N . GLY A 1 98 ? 16.087 0.078 -12.107 1.00 87.44 98 GLY A N 1
ATOM 725 C CA . GLY A 1 98 ? 15.550 0.389 -10.783 1.00 87.44 98 GLY A CA 1
ATOM 726 C C . GLY A 1 98 ? 15.226 1.872 -10.585 1.00 87.44 98 GLY A C 1
ATOM 727 O O . GLY A 1 98 ? 15.177 2.328 -9.439 1.00 87.44 98 GLY A O 1
ATOM 728 N N . THR A 1 99 ? 15.036 2.627 -11.669 1.00 92.19 99 THR A N 1
ATOM 729 C CA . THR A 1 99 ? 14.542 4.010 -11.636 1.00 92.19 99 THR A CA 1
ATOM 730 C C . THR A 1 99 ? 13.089 4.093 -12.089 1.00 92.19 99 THR A C 1
ATOM 732 O O . THR A 1 99 ? 12.622 3.251 -12.855 1.00 92.19 99 THR A O 1
ATOM 735 N N . TYR A 1 100 ? 12.349 5.079 -11.594 1.00 92.00 100 TYR A N 1
ATOM 736 C CA . TYR A 1 100 ? 10.985 5.332 -12.053 1.00 92.00 100 TYR A CA 1
ATOM 737 C C . TYR A 1 100 ? 10.970 5.823 -13.505 1.00 92.00 100 TYR A C 1
ATOM 739 O O . TYR A 1 100 ? 11.760 6.684 -13.899 1.00 92.00 100 TYR A O 1
ATOM 747 N N . LEU A 1 101 ? 10.045 5.281 -14.293 1.00 90.94 101 LEU A N 1
ATOM 748 C CA . LEU A 1 101 ? 9.802 5.675 -15.673 1.00 90.94 101 LEU A CA 1
ATOM 749 C C . LEU A 1 101 ? 9.103 7.042 -15.727 1.00 90.94 101 LEU A C 1
ATOM 751 O O . LEU A 1 101 ? 8.259 7.319 -14.866 1.00 90.94 101 LEU A O 1
ATOM 755 N N . PRO A 1 102 ? 9.401 7.865 -16.753 1.00 89.75 102 PRO A N 1
ATOM 756 C CA . PRO A 1 102 ? 8.729 9.141 -16.957 1.00 89.75 102 PRO A CA 1
ATOM 757 C C . PRO A 1 102 ? 7.207 9.006 -17.018 1.00 89.75 102 PRO A C 1
ATOM 759 O O . PRO A 1 102 ? 6.692 8.070 -17.632 1.00 89.75 102 PRO A O 1
ATOM 762 N N . GLY A 1 103 ? 6.498 9.969 -16.432 1.00 85.44 103 GLY A N 1
ATOM 763 C CA . GLY A 1 103 ? 5.035 10.001 -16.427 1.00 85.44 103 GLY A CA 1
ATOM 764 C C . GLY A 1 103 ? 4.380 9.231 -15.279 1.00 85.44 103 GLY A C 1
ATOM 765 O O . GLY A 1 103 ? 3.154 9.173 -15.237 1.00 85.44 103 GLY A O 1
ATOM 766 N N . THR A 1 104 ? 5.159 8.686 -14.335 1.00 82.88 104 THR A N 1
ATOM 767 C CA . THR A 1 104 ? 4.599 8.096 -13.105 1.00 82.88 104 THR A CA 1
ATOM 768 C C . THR A 1 104 ? 4.143 9.198 -12.153 1.00 82.88 104 THR A C 1
ATOM 770 O O . THR A 1 104 ? 3.000 9.220 -11.705 1.00 82.88 104 THR A O 1
ATOM 773 N N . TYR A 1 105 ? 5.052 10.118 -11.827 1.00 86.50 105 TYR A N 1
ATOM 774 C CA . TYR A 1 105 ? 4.766 11.313 -11.041 1.00 86.50 105 TYR A CA 1
ATOM 775 C C . TYR A 1 105 ? 5.946 12.280 -11.213 1.00 86.50 105 TYR A C 1
ATOM 777 O O . TYR A 1 105 ? 7.086 11.835 -11.072 1.00 86.50 105 TYR A O 1
ATOM 785 N N . PRO A 1 106 ? 5.734 13.588 -11.460 1.00 88.25 106 PRO A N 1
ATOM 786 C CA . PRO A 1 106 ? 6.807 14.493 -11.889 1.00 88.25 106 PRO A CA 1
ATOM 787 C C . PRO A 1 106 ? 8.056 14.523 -10.997 1.00 88.25 106 PRO A C 1
ATOM 789 O O . PRO A 1 106 ? 9.160 14.728 -11.489 1.00 88.25 106 PRO A O 1
ATOM 792 N N . THR A 1 107 ? 7.906 14.321 -9.685 1.00 89.38 107 THR A N 1
ATOM 793 C CA . THR A 1 107 ? 9.033 14.316 -8.735 1.00 89.38 107 THR A CA 1
ATOM 794 C C . THR A 1 107 ? 9.726 12.959 -8.592 1.00 89.38 107 THR A C 1
ATOM 796 O O . THR A 1 107 ? 10.765 12.877 -7.938 1.00 89.38 107 THR A O 1
ATOM 799 N N . LEU A 1 108 ? 9.163 11.897 -9.173 1.00 91.56 108 LEU A N 1
ATOM 800 C CA . LEU A 1 108 ? 9.709 10.542 -9.135 1.00 91.56 108 LEU A CA 1
ATOM 801 C C . LEU A 1 108 ? 10.436 10.171 -10.426 1.00 91.56 108 LEU A C 1
ATOM 803 O O . LEU A 1 108 ? 11.315 9.318 -10.381 1.00 91.56 108 LEU A O 1
ATOM 807 N N . ASP A 1 109 ? 10.118 10.806 -11.551 1.00 91.88 109 ASP A N 1
ATOM 808 C CA . ASP A 1 109 ? 10.689 10.482 -12.859 1.00 91.88 109 ASP A CA 1
ATOM 809 C C . ASP A 1 109 ? 12.237 10.443 -12.836 1.00 91.88 109 ASP A C 1
ATOM 811 O O . ASP A 1 109 ? 12.910 11.409 -12.469 1.00 91.88 109 ASP A O 1
ATOM 815 N N . GLY A 1 110 ? 12.820 9.296 -13.209 1.00 91.81 110 GLY A N 1
ATOM 816 C CA . GLY A 1 110 ? 14.271 9.060 -13.214 1.00 91.81 110 GLY A CA 1
ATOM 817 C C . GLY A 1 110 ? 14.910 8.843 -11.834 1.00 91.81 110 GLY A C 1
ATOM 818 O O . GLY A 1 110 ? 16.123 8.641 -11.735 1.00 91.81 110 GLY A O 1
ATOM 819 N N . VAL A 1 111 ? 14.130 8.856 -10.752 1.00 93.25 111 VAL A N 1
ATOM 820 C CA . VAL A 1 111 ? 14.632 8.637 -9.391 1.00 93.25 111 VAL A CA 1
ATOM 821 C C . VAL A 1 111 ? 14.739 7.141 -9.103 1.00 93.25 111 VAL A C 1
ATOM 823 O O . VAL A 1 111 ? 13.850 6.354 -9.417 1.00 93.25 111 VAL A O 1
ATOM 826 N N . ASN A 1 112 ? 15.841 6.726 -8.474 1.00 92.88 112 ASN A N 1
ATOM 827 C CA . ASN A 1 112 ? 16.008 5.349 -8.011 1.00 92.88 112 ASN A CA 1
ATOM 828 C C . ASN A 1 112 ? 15.025 5.015 -6.874 1.00 92.88 112 ASN A C 1
ATOM 830 O O . ASN A 1 112 ? 14.859 5.814 -5.952 1.00 92.88 112 ASN A O 1
ATOM 834 N N . VAL A 1 113 ? 14.457 3.805 -6.888 1.00 90.44 113 VAL A N 1
ATOM 835 C CA . VAL A 1 113 ? 13.440 3.357 -5.916 1.00 90.44 113 VAL A CA 1
ATOM 836 C C . VAL A 1 113 ? 13.831 3.555 -4.446 1.00 90.44 113 VAL A C 1
ATOM 838 O O . VAL A 1 113 ? 12.982 3.915 -3.640 1.00 90.44 113 VAL A O 1
ATOM 841 N N . PHE A 1 114 ? 15.109 3.406 -4.082 1.00 88.62 114 PHE A N 1
ATOM 842 C CA . PHE A 1 114 ? 15.542 3.579 -2.691 1.00 88.62 114 PHE A CA 1
ATOM 843 C C . PHE A 1 114 ? 15.575 5.047 -2.257 1.00 88.62 114 PHE A C 1
ATOM 845 O O . PHE A 1 114 ? 15.329 5.338 -1.091 1.00 88.62 114 PHE A O 1
ATOM 852 N N . LYS A 1 115 ? 15.854 5.971 -3.186 1.00 90.19 115 LYS A N 1
ATOM 853 C CA . LYS A 1 115 ? 15.814 7.422 -2.935 1.00 90.19 115 LYS A CA 1
ATOM 854 C C . LYS A 1 115 ? 14.392 7.974 -2.991 1.00 90.19 115 LYS A C 1
ATOM 856 O O . LYS A 1 115 ? 14.086 8.948 -2.314 1.00 90.19 115 LYS A O 1
ATOM 861 N N . ALA A 1 116 ? 13.528 7.349 -3.787 1.00 91.69 116 ALA A N 1
ATOM 862 C CA . ALA A 1 116 ? 12.135 7.748 -3.918 1.00 91.69 116 ALA A CA 1
ATOM 863 C C . ALA A 1 116 ? 11.357 7.629 -2.599 1.00 91.69 116 ALA A C 1
ATOM 865 O O . ALA A 1 116 ? 10.440 8.411 -2.381 1.00 91.69 116 ALA A O 1
ATOM 866 N N . ASN A 1 117 ? 11.742 6.712 -1.704 1.00 90.81 117 ASN A N 1
ATOM 867 C CA . ASN A 1 117 ? 11.089 6.534 -0.403 1.00 90.81 117 ASN A CA 1
ATOM 868 C C . ASN A 1 117 ? 11.012 7.842 0.402 1.00 90.81 117 ASN A C 1
ATOM 870 O O . ASN A 1 117 ? 9.941 8.196 0.888 1.00 90.81 117 ASN A O 1
ATOM 874 N N . ASP A 1 118 ? 12.116 8.591 0.483 1.00 91.88 118 ASP A N 1
ATOM 875 C CA . ASP A 1 118 ? 12.155 9.860 1.222 1.00 91.88 118 ASP A CA 1
ATOM 876 C C . ASP A 1 118 ? 11.270 10.930 0.557 1.00 91.88 118 ASP A C 1
ATOM 878 O O . ASP A 1 118 ? 10.603 11.707 1.239 1.00 91.88 118 ASP A O 1
ATOM 882 N N . ILE A 1 119 ? 11.209 10.933 -0.780 1.00 92.81 119 ILE A N 1
ATOM 883 C CA . ILE A 1 119 ? 10.352 11.841 -1.557 1.00 92.81 119 ILE A CA 1
ATOM 884 C C . ILE A 1 119 ? 8.873 11.519 -1.313 1.00 92.81 119 ILE A C 1
ATOM 886 O O . ILE A 1 119 ? 8.075 12.425 -1.090 1.00 92.81 119 ILE A O 1
ATOM 890 N N . VAL A 1 120 ? 8.499 10.236 -1.317 1.00 92.81 120 VAL A N 1
ATOM 891 C CA . VAL A 1 120 ? 7.118 9.792 -1.075 1.00 92.81 120 VAL A CA 1
ATOM 892 C C . VAL A 1 120 ? 6.675 10.123 0.350 1.00 92.81 120 VAL A C 1
ATOM 894 O O . VAL A 1 120 ? 5.562 10.610 0.533 1.00 92.81 120 VAL A O 1
ATOM 897 N N . ILE A 1 121 ? 7.539 9.928 1.352 1.00 93.00 121 ILE A N 1
ATOM 898 C CA . ILE A 1 121 ? 7.242 10.315 2.741 1.00 93.00 121 ILE A CA 1
ATOM 899 C C . ILE A 1 121 ? 6.971 11.821 2.828 1.00 93.00 121 ILE A C 1
ATOM 901 O O . ILE A 1 121 ? 5.965 12.226 3.411 1.00 93.00 121 ILE A O 1
ATOM 905 N N . ALA A 1 122 ? 7.821 12.646 2.206 1.00 93.12 122 ALA A N 1
ATOM 906 C CA . ALA A 1 122 ? 7.636 14.094 2.186 1.00 93.12 122 ALA A CA 1
ATOM 907 C C . ALA A 1 122 ? 6.320 14.505 1.500 1.00 93.12 122 ALA A C 1
ATOM 909 O O . ALA A 1 122 ? 5.595 15.344 2.031 1.00 93.12 122 ALA A O 1
ATOM 910 N N . LEU A 1 123 ? 5.969 13.873 0.374 1.00 93.31 123 LEU A N 1
ATOM 911 C CA . LEU A 1 123 ? 4.702 14.114 -0.327 1.00 93.31 123 LEU A CA 1
ATOM 912 C C . LEU A 1 123 ? 3.488 13.746 0.535 1.00 93.31 123 LEU A C 1
ATOM 914 O O . LEU A 1 123 ? 2.539 14.522 0.623 1.00 93.31 123 LEU A O 1
ATOM 918 N N . LEU A 1 124 ? 3.507 12.583 1.191 1.00 92.75 124 LEU A N 1
ATOM 919 C CA . LEU A 1 124 ? 2.415 12.156 2.072 1.00 92.75 124 LEU A CA 1
ATOM 920 C C . LEU A 1 124 ? 2.248 13.103 3.265 1.00 92.75 124 LEU A C 1
ATOM 922 O O . LEU A 1 124 ? 1.120 13.385 3.672 1.00 92.75 124 LEU A O 1
ATOM 926 N N . GLN A 1 125 ? 3.357 13.614 3.801 1.00 92.31 125 GLN A N 1
ATOM 927 C CA . GLN A 1 125 ? 3.343 14.595 4.878 1.00 92.31 125 GLN A CA 1
ATOM 928 C C . GLN A 1 125 ? 2.778 15.944 4.407 1.00 92.31 125 GLN A C 1
ATOM 930 O O . GLN A 1 125 ? 1.923 16.509 5.084 1.00 92.31 125 GLN A O 1
ATOM 935 N N . GLU A 1 126 ? 3.186 16.432 3.231 1.00 92.75 126 GLU A N 1
ATOM 936 C CA . GLU A 1 126 ? 2.662 17.668 2.629 1.00 92.75 126 GLU A CA 1
ATOM 937 C C . GLU A 1 126 ? 1.151 17.581 2.363 1.00 92.75 126 GLU A C 1
ATOM 939 O O . GLU A 1 126 ? 0.416 18.542 2.587 1.00 92.75 126 GLU A O 1
ATOM 944 N N . LYS A 1 127 ? 0.668 16.412 1.925 1.00 89.69 127 LYS A N 1
ATOM 945 C CA . LYS A 1 127 ? -0.758 16.157 1.673 1.00 89.69 127 LYS A CA 1
ATOM 946 C C . LYS A 1 127 ? -1.568 15.852 2.936 1.00 89.69 127 LYS A C 1
ATOM 948 O O . LYS A 1 127 ? -2.779 15.680 2.834 1.00 89.69 127 LYS A O 1
ATOM 953 N N . GLY A 1 128 ? -0.934 15.775 4.109 1.00 89.12 128 GLY A N 1
ATOM 954 C CA . GLY A 1 128 ? -1.608 15.436 5.366 1.00 89.12 128 GLY A CA 1
ATOM 955 C C . GLY A 1 128 ? -2.178 14.013 5.403 1.00 89.12 128 GLY A C 1
ATOM 956 O O . GLY A 1 128 ? -3.094 13.744 6.174 1.00 89.12 128 GLY A O 1
ATOM 957 N N . ALA A 1 129 ? -1.654 13.112 4.565 1.00 89.94 129 ALA A N 1
ATOM 958 C CA . ALA A 1 129 ? -2.080 11.715 4.463 1.00 89.94 129 ALA A CA 1
ATOM 959 C C . ALA A 1 129 ? -1.149 10.745 5.218 1.00 89.94 129 ALA A C 1
ATOM 961 O O . ALA A 1 129 ? -1.385 9.537 5.237 1.00 89.94 129 ALA A O 1
ATOM 962 N N . LEU A 1 130 ? -0.074 11.258 5.826 1.00 90.69 130 LEU A N 1
ATOM 963 C CA . LEU A 1 130 ? 0.860 10.484 6.638 1.00 90.69 130 LEU A CA 1
ATOM 964 C C . LEU A 1 130 ? 0.433 10.495 8.111 1.00 90.69 130 LEU A C 1
ATOM 966 O O . LEU A 1 130 ? 0.548 11.521 8.775 1.00 90.69 130 LEU A O 1
ATOM 970 N N . LEU A 1 131 ? 0.000 9.342 8.630 1.00 88.12 131 LEU A N 1
ATOM 971 C CA . LEU A 1 131 ? -0.358 9.203 10.047 1.00 88.12 131 LEU A CA 1
ATOM 972 C C . LEU A 1 131 ? 0.876 9.054 10.950 1.00 88.12 131 LEU A C 1
ATOM 974 O O . LEU A 1 131 ? 0.948 9.648 12.019 1.00 88.12 131 LEU A O 1
ATOM 978 N N . HIS A 1 132 ? 1.844 8.233 10.539 1.00 88.75 132 HIS A N 1
ATOM 979 C CA . HIS A 1 132 ? 3.042 7.949 11.323 1.00 88.75 132 HIS A CA 1
ATOM 980 C C . HIS A 1 132 ? 4.168 7.428 10.428 1.00 88.75 132 HIS A C 1
ATOM 982 O O . HIS A 1 132 ? 3.912 6.747 9.435 1.00 88.75 132 HIS A O 1
ATOM 988 N N . VAL A 1 133 ? 5.414 7.722 10.799 1.00 90.25 133 VAL A N 1
ATOM 989 C CA . VAL A 1 133 ? 6.611 7.207 10.131 1.00 90.25 133 VAL A CA 1
ATOM 990 C C . VAL A 1 133 ? 7.622 6.747 11.174 1.00 90.25 133 VAL A C 1
ATOM 992 O O . VAL A 1 133 ? 8.018 7.503 12.057 1.00 90.25 133 VAL A O 1
ATOM 995 N N . GLU A 1 134 ? 8.066 5.503 11.046 1.00 87.19 134 GLU A N 1
ATOM 996 C CA . GLU A 1 134 ? 9.110 4.919 11.880 1.00 87.19 134 GLU A CA 1
ATOM 997 C C . GLU A 1 134 ? 10.067 4.090 11.022 1.00 87.19 134 GLU A C 1
ATOM 999 O O . GLU A 1 134 ? 9.705 3.577 9.961 1.00 87.19 134 GLU A O 1
ATOM 1004 N N . LYS A 1 135 ? 11.316 3.956 11.474 1.00 85.31 135 LYS A N 1
ATOM 1005 C CA . LYS A 1 135 ? 12.292 3.071 10.835 1.00 85.31 135 LYS A CA 1
ATOM 1006 C C . LYS A 1 135 ? 12.238 1.710 11.512 1.00 85.31 135 LYS A C 1
ATOM 1008 O O . LYS A 1 135 ? 12.560 1.599 12.690 1.00 85.31 135 LYS A O 1
ATOM 1013 N N . MET A 1 136 ? 11.897 0.678 10.750 1.00 81.19 136 MET A N 1
ATOM 1014 C CA . MET A 1 136 ? 11.884 -0.702 11.225 1.00 81.19 136 MET A CA 1
ATOM 1015 C C . MET A 1 136 ? 13.103 -1.461 10.699 1.00 81.19 136 MET A C 1
ATOM 1017 O O . MET A 1 136 ? 13.428 -1.395 9.513 1.00 81.19 136 MET A O 1
ATOM 1021 N N . GLN A 1 137 ? 13.770 -2.216 11.572 1.00 81.56 137 GLN A N 1
ATOM 1022 C CA . GLN A 1 137 ? 14.836 -3.125 11.166 1.00 81.56 137 GLN A CA 1
ATOM 1023 C C . GLN A 1 137 ? 14.246 -4.508 10.886 1.00 81.56 137 GLN A C 1
ATOM 1025 O O . GLN A 1 137 ? 13.683 -5.142 11.775 1.00 81.56 137 GLN A O 1
ATOM 1030 N N . HIS A 1 138 ? 14.392 -4.987 9.654 1.00 81.31 138 HIS A N 1
ATOM 1031 C CA . HIS A 1 138 ? 13.953 -6.320 9.258 1.00 81.31 138 HIS A CA 1
ATOM 1032 C C . HIS A 1 138 ? 14.900 -6.928 8.220 1.00 81.31 138 HIS A C 1
ATOM 1034 O O . HIS A 1 138 ? 15.775 -6.257 7.668 1.00 81.31 138 HIS A O 1
ATOM 1040 N N . SER A 1 139 ? 14.738 -8.222 7.956 1.00 83.56 139 SER A N 1
ATOM 1041 C CA . SER A 1 139 ? 15.480 -8.924 6.909 1.00 83.56 139 SER A CA 1
ATOM 1042 C C . SER A 1 139 ? 14.973 -8.485 5.534 1.00 83.56 139 SER A C 1
ATOM 1044 O O . SER A 1 139 ? 13.781 -8.618 5.257 1.00 83.56 139 SER A O 1
ATOM 1046 N N . TYR A 1 140 ? 15.863 -8.001 4.667 1.00 84.88 140 TYR A N 1
ATOM 1047 C CA . TYR A 1 140 ? 15.536 -7.655 3.281 1.00 84.88 140 TYR A CA 1
ATOM 1048 C C . TYR A 1 140 ? 16.304 -8.569 2.315 1.00 84.88 140 TYR A C 1
ATOM 1050 O O . TYR A 1 140 ? 17.485 -8.845 2.558 1.00 84.88 140 TYR A O 1
ATOM 1058 N N . PRO A 1 141 ? 15.677 -9.075 1.238 1.00 83.56 141 PRO A N 1
ATOM 1059 C CA . PRO A 1 141 ? 16.350 -9.964 0.306 1.00 83.56 141 PRO A CA 1
ATOM 1060 C C . PRO A 1 141 ? 17.440 -9.222 -0.478 1.00 83.56 141 PRO A C 1
ATOM 1062 O O . PRO A 1 141 ? 17.250 -8.113 -0.978 1.00 83.56 141 PRO A O 1
ATOM 1065 N N . CYS A 1 142 ? 18.588 -9.877 -0.639 1.00 84.62 142 CYS A N 1
ATOM 1066 C CA . CYS A 1 142 ? 19.719 -9.348 -1.395 1.00 84.62 142 CYS A CA 1
ATOM 1067 C C . CYS A 1 142 ? 20.147 -10.328 -2.487 1.00 84.62 142 CYS A C 1
ATOM 1069 O O . CYS A 1 142 ? 20.055 -11.548 -2.334 1.00 84.62 142 CYS A O 1
ATOM 1071 N N . CYS A 1 143 ? 20.689 -9.793 -3.579 1.00 83.81 143 CYS A N 1
ATOM 1072 C CA . CYS A 1 143 ? 21.297 -10.565 -4.648 1.00 83.81 143 CYS A CA 1
ATOM 1073 C C . CYS A 1 143 ? 22.376 -11.472 -4.051 1.00 83.81 143 CYS A C 1
ATOM 1075 O O . CYS A 1 143 ? 23.330 -10.997 -3.433 1.00 83.81 143 CYS A O 1
ATOM 1077 N N . TRP A 1 144 ? 22.261 -12.782 -4.259 1.00 86.00 144 TRP A N 1
ATOM 1078 C CA . TRP A 1 144 ? 23.183 -13.749 -3.662 1.00 86.00 144 TRP A CA 1
ATOM 1079 C C . TRP A 1 144 ? 24.648 -13.504 -4.066 1.00 86.00 144 TRP A C 1
ATOM 1081 O O . TRP A 1 144 ? 25.543 -13.768 -3.260 1.00 86.00 144 TRP A O 1
ATOM 1091 N N . ARG A 1 145 ? 24.879 -12.953 -5.268 1.00 88.44 145 ARG A N 1
ATOM 1092 C CA . ARG A 1 145 ? 26.204 -12.648 -5.827 1.00 88.44 145 ARG A CA 1
ATOM 1093 C C . ARG A 1 145 ? 26.727 -11.276 -5.402 1.00 88.44 145 ARG A C 1
ATOM 1095 O O . ARG A 1 145 ? 27.809 -11.194 -4.839 1.00 88.44 145 ARG A O 1
ATOM 1102 N N . HIS A 1 146 ? 25.967 -10.213 -5.669 1.00 83.56 146 HIS A N 1
ATOM 1103 C CA . HIS A 1 146 ? 26.432 -8.830 -5.484 1.00 83.56 146 HIS A CA 1
ATOM 1104 C C . HIS A 1 146 ? 26.069 -8.232 -4.122 1.00 83.56 146 HIS A C 1
ATOM 1106 O O . HIS A 1 146 ? 26.515 -7.138 -3.801 1.00 83.56 146 HIS A O 1
ATOM 1112 N N . LYS A 1 147 ? 25.247 -8.931 -3.328 1.00 82.12 147 LYS A N 1
ATOM 1113 C CA . LYS A 1 147 ? 24.727 -8.492 -2.020 1.00 82.12 147 LYS A CA 1
ATOM 1114 C C . LYS A 1 147 ? 23.938 -7.179 -2.051 1.00 82.12 147 LYS A C 1
ATOM 1116 O O . LYS A 1 147 ? 23.606 -6.642 -1.001 1.00 82.12 147 LYS A O 1
ATOM 1121 N N . THR A 1 148 ? 23.575 -6.703 -3.237 1.00 82.06 148 THR A N 1
ATOM 1122 C CA . THR A 1 148 ? 22.702 -5.547 -3.423 1.00 82.06 148 THR A CA 1
ATOM 1123 C C . THR A 1 148 ? 21.245 -5.929 -3.147 1.00 82.06 148 THR A C 1
ATOM 1125 O O . THR A 1 148 ? 20.843 -7.031 -3.536 1.00 82.06 148 THR A O 1
ATOM 1128 N N . PRO A 1 149 ? 20.443 -5.057 -2.518 1.00 83.31 149 PRO A N 1
ATOM 1129 C CA . PRO A 1 149 ? 19.012 -5.291 -2.326 1.00 83.31 149 PRO A CA 1
ATOM 1130 C C . PRO A 1 149 ? 18.293 -5.581 -3.651 1.00 83.31 149 PRO A C 1
ATOM 1132 O O . PRO A 1 149 ? 18.645 -5.002 -4.682 1.00 83.31 149 PRO A O 1
ATOM 1135 N N . ILE A 1 150 ? 17.309 -6.483 -3.633 1.00 85.75 1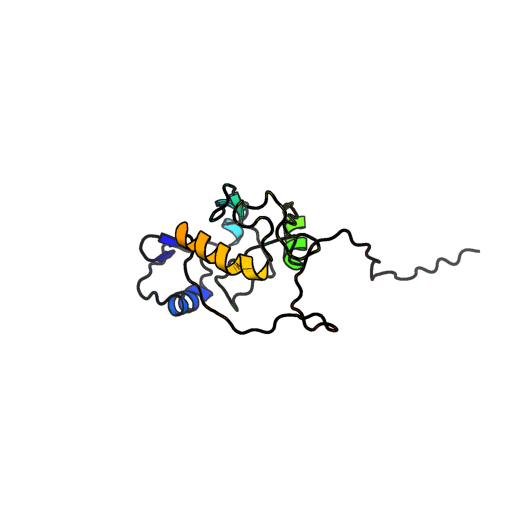50 ILE A N 1
ATOM 1136 C CA . ILE A 1 150 ? 16.501 -6.817 -4.818 1.00 85.75 150 ILE A CA 1
ATOM 1137 C C . ILE A 1 150 ? 15.077 -6.295 -4.680 1.00 85.75 150 ILE A C 1
ATOM 1139 O O . ILE A 1 150 ? 14.529 -6.271 -3.586 1.00 85.75 150 ILE A O 1
ATOM 1143 N N . ILE A 1 151 ? 14.471 -5.933 -5.807 1.00 84.31 151 ILE A N 1
ATOM 1144 C CA . ILE A 1 151 ? 13.061 -5.551 -5.888 1.00 84.31 151 ILE A CA 1
ATOM 1145 C C . ILE A 1 151 ? 12.295 -6.559 -6.739 1.00 84.31 151 ILE A C 1
ATOM 1147 O O . ILE A 1 151 ? 12.844 -7.132 -7.684 1.00 84.31 151 ILE A O 1
ATOM 1151 N N . PHE A 1 152 ? 11.021 -6.754 -6.420 1.00 82.31 152 PHE A N 1
ATOM 1152 C CA . PHE A 1 152 ? 10.108 -7.507 -7.269 1.00 82.31 152 PHE A CA 1
ATOM 1153 C C . PHE A 1 152 ? 9.575 -6.606 -8.381 1.00 82.31 152 PHE A C 1
ATOM 1155 O O . PHE A 1 152 ? 9.213 -5.449 -8.152 1.00 82.31 152 PHE A O 1
ATOM 1162 N N . ARG A 1 153 ? 9.553 -7.141 -9.603 1.00 85.88 153 ARG A N 1
ATOM 1163 C CA . ARG A 1 153 ? 9.029 -6.450 -10.778 1.00 85.88 153 ARG A CA 1
ATOM 1164 C C . ARG A 1 153 ? 8.359 -7.439 -11.723 1.00 85.88 153 ARG A C 1
ATOM 1166 O O . ARG A 1 153 ? 8.981 -8.426 -12.121 1.00 85.88 153 ARG A O 1
ATOM 1173 N N . ALA A 1 154 ? 7.132 -7.141 -12.134 1.00 79.19 154 ALA A N 1
ATOM 1174 C CA . ALA A 1 154 ? 6.438 -7.882 -13.176 1.00 79.19 154 ALA A CA 1
ATOM 1175 C C . ALA A 1 154 ? 7.140 -7.670 -14.528 1.00 79.19 154 ALA A C 1
ATOM 1177 O O . ALA A 1 154 ? 7.257 -6.554 -15.034 1.00 79.19 154 ALA A O 1
ATOM 1178 N N . THR A 1 155 ? 7.638 -8.752 -15.118 1.00 79.62 155 THR A N 1
ATOM 1179 C CA . THR A 1 155 ? 8.243 -8.751 -16.456 1.00 79.62 155 THR A CA 1
ATOM 1180 C C . THR A 1 155 ? 7.669 -9.912 -17.265 1.00 79.62 155 THR A C 1
ATOM 1182 O O . THR A 1 155 ? 7.245 -10.902 -16.663 1.00 79.62 155 THR A O 1
ATOM 1185 N N . PRO A 1 156 ? 7.615 -9.821 -18.608 1.00 78.50 156 PRO A N 1
ATOM 1186 C CA . PRO A 1 156 ? 7.202 -10.947 -19.435 1.00 78.50 156 PRO A CA 1
ATOM 1187 C C . PRO A 1 156 ? 8.095 -12.156 -19.149 1.00 78.50 156 PRO A C 1
ATOM 1189 O O . PRO A 1 156 ? 9.306 -12.103 -19.362 1.00 78.50 156 PRO A O 1
ATOM 1192 N N . GLN A 1 157 ? 7.497 -13.235 -18.653 1.00 75.88 157 GLN A N 1
ATOM 1193 C CA . GLN A 1 157 ? 8.222 -14.417 -18.206 1.00 75.88 157 GLN A CA 1
ATOM 1194 C C . GLN A 1 157 ? 7.574 -15.674 -18.779 1.00 75.88 157 GLN A C 1
ATOM 1196 O O . GLN A 1 157 ? 6.354 -15.832 -18.776 1.00 75.88 157 GLN A O 1
ATOM 1201 N N . TRP A 1 158 ? 8.415 -16.587 -19.254 1.00 78.44 158 TRP A N 1
ATOM 1202 C CA . TRP A 1 158 ? 7.985 -17.914 -19.671 1.00 78.44 158 TRP A CA 1
ATOM 1203 C C . TRP A 1 158 ? 8.025 -18.841 -18.462 1.00 78.44 158 TRP A C 1
ATOM 1205 O O . TRP A 1 158 ? 9.074 -18.990 -17.828 1.00 78.44 158 TRP A O 1
ATOM 1215 N N . PHE A 1 159 ? 6.891 -19.461 -18.153 1.00 77.50 159 PHE A N 1
ATOM 1216 C CA . PHE A 1 159 ? 6.776 -20.436 -17.076 1.00 77.50 159 PHE A CA 1
ATOM 1217 C C . PHE A 1 159 ? 6.537 -21.826 -17.656 1.00 77.50 159 PHE A C 1
ATOM 1219 O O . PHE A 1 159 ? 5.721 -22.003 -18.560 1.00 77.50 159 PHE A O 1
ATOM 1226 N N . VAL A 1 160 ? 7.230 -22.823 -17.109 1.00 70.44 160 VAL A N 1
ATOM 1227 C CA . VAL A 1 160 ? 6.907 -24.232 -17.345 1.00 70.44 160 VAL A CA 1
ATOM 1228 C C . VAL A 1 160 ? 6.007 -24.692 -16.197 1.00 70.44 160 VAL A C 1
ATOM 1230 O O . VAL A 1 160 ? 6.396 -24.533 -15.038 1.00 70.44 160 VAL A O 1
ATOM 1233 N N . PRO A 1 161 ? 4.816 -25.253 -16.465 1.00 68.50 161 PRO A N 1
ATOM 1234 C CA . PRO A 1 161 ? 3.935 -25.719 -15.403 1.00 68.50 161 PRO A CA 1
ATOM 1235 C C . PRO A 1 161 ? 4.586 -26.879 -14.638 1.00 68.50 161 PRO A C 1
ATOM 1237 O O . PRO A 1 161 ? 4.986 -27.884 -15.224 1.00 68.50 161 PRO A O 1
ATOM 1240 N N . ALA A 1 162 ? 4.643 -26.767 -13.309 1.00 66.38 162 ALA A N 1
ATOM 1241 C CA . ALA A 1 162 ? 5.249 -27.772 -12.428 1.00 66.38 162 ALA A CA 1
ATOM 1242 C C . ALA A 1 162 ? 4.455 -29.098 -12.338 1.00 66.38 162 ALA A C 1
ATOM 1244 O O . ALA A 1 162 ? 4.910 -30.051 -11.712 1.00 66.38 162 ALA A O 1
ATOM 1245 N N . TRP A 1 163 ? 3.286 -29.188 -12.988 1.00 47.34 163 TRP A N 1
ATOM 1246 C CA . TRP A 1 163 ? 2.364 -30.329 -12.924 1.00 47.34 163 TRP A CA 1
ATOM 1247 C C . TRP A 1 163 ? 2.344 -31.201 -14.187 1.00 47.34 163 TRP A C 1
ATOM 1249 O O . TRP A 1 163 ? 1.306 -31.767 -14.534 1.00 47.34 163 TRP A O 1
ATOM 1259 N N . ILE A 1 164 ? 3.475 -31.380 -14.875 1.00 45.44 164 ILE A N 1
ATOM 1260 C CA . ILE A 1 164 ? 3.569 -32.431 -15.899 1.00 45.44 164 ILE A CA 1
ATOM 1261 C C . ILE A 1 164 ? 3.588 -33.798 -15.193 1.00 45.44 164 ILE A C 1
ATOM 1263 O O . ILE A 1 164 ? 4.636 -34.382 -14.921 1.00 45.44 164 ILE A O 1
ATOM 1267 N N . ARG A 1 165 ? 2.401 -34.356 -14.921 1.00 46.72 165 ARG A N 1
ATOM 1268 C CA . ARG A 1 165 ? 2.243 -35.812 -14.894 1.00 46.72 165 ARG A CA 1
ATOM 1269 C C . ARG A 1 165 ? 2.415 -36.272 -16.335 1.00 46.72 165 ARG A C 1
ATOM 1271 O O . ARG A 1 165 ? 1.552 -36.022 -17.170 1.00 46.72 165 ARG A O 1
ATOM 1278 N N . LYS A 1 166 ? 3.538 -36.927 -16.636 1.00 44.94 166 LYS A N 1
ATOM 1279 C CA . LYS A 1 166 ? 3.707 -37.689 -17.877 1.00 44.94 166 LYS A CA 1
ATOM 1280 C C . LYS A 1 166 ? 2.570 -38.711 -17.966 1.00 44.94 166 LYS A C 1
ATOM 1282 O O . LYS A 1 166 ? 2.673 -39.795 -17.399 1.00 44.94 166 LYS A O 1
ATOM 1287 N N . VAL A 1 167 ? 1.496 -38.391 -18.680 1.00 43.41 167 VAL A N 1
ATOM 1288 C CA . VAL A 1 167 ? 0.640 -39.427 -19.249 1.00 43.41 167 VAL A CA 1
ATOM 1289 C C . VAL A 1 167 ? 1.427 -39.973 -20.431 1.00 43.41 167 VAL A C 1
ATOM 1291 O O . VAL A 1 167 ? 1.459 -39.392 -21.511 1.00 43.41 167 VAL A O 1
ATOM 1294 N N . CYS A 1 168 ? 2.162 -41.054 -20.184 1.00 40.50 168 CYS A N 1
ATOM 1295 C CA . CYS A 1 168 ? 2.737 -41.861 -21.245 1.00 40.50 168 CYS A CA 1
ATOM 1296 C C . CYS A 1 168 ? 1.573 -42.592 -21.921 1.00 40.50 168 CYS A C 1
ATOM 1298 O O . CYS A 1 168 ? 1.189 -43.678 -21.494 1.00 40.50 168 CYS A O 1
ATOM 1300 N N . VAL A 1 169 ? 0.971 -41.984 -22.943 1.00 46.22 169 VAL A N 1
ATOM 1301 C CA . VAL A 1 169 ? 0.149 -42.741 -23.887 1.00 46.22 169 VAL A CA 1
ATOM 1302 C C . VAL A 1 169 ? 1.128 -43.452 -24.815 1.00 46.22 169 VAL A C 1
ATOM 1304 O O . VAL A 1 169 ? 1.600 -42.889 -25.798 1.00 46.22 169 VAL A O 1
ATOM 1307 N N . ARG A 1 170 ? 1.496 -44.688 -24.461 1.00 43.28 170 ARG A N 1
ATOM 1308 C CA . ARG A 1 170 ? 1.990 -45.636 -25.459 1.00 43.28 170 ARG A CA 1
ATOM 1309 C C . ARG A 1 170 ? 0.778 -46.120 -26.238 1.00 43.28 170 ARG A C 1
ATOM 1311 O O . ARG A 1 170 ? -0.049 -46.850 -25.700 1.00 43.28 170 ARG A O 1
ATOM 1318 N N . SER A 1 171 ? 0.702 -45.724 -27.496 1.00 41.81 171 SER A N 1
ATOM 1319 C CA . SER A 1 171 ? -0.173 -46.350 -28.476 1.00 41.81 171 SER A CA 1
ATOM 1320 C C . SER A 1 171 ? 0.627 -46.582 -29.753 1.00 41.81 171 SER A C 1
ATOM 1322 O O . SER A 1 171 ? 1.013 -45.611 -30.404 1.00 41.81 171 SER A O 1
ATOM 1324 N N . HIS A 1 172 ? 0.766 -47.879 -30.058 1.00 41.12 172 HIS A N 1
ATOM 1325 C CA . HIS A 1 172 ? 1.458 -48.574 -31.157 1.00 41.12 172 HIS A CA 1
ATOM 1326 C C . HIS A 1 172 ? 2.946 -48.850 -30.923 1.00 41.12 172 HIS A C 1
ATOM 1328 O O . HIS A 1 172 ? 3.773 -47.918 -31.008 1.00 41.12 172 HIS A O 1
#

pLDDT: mean 84.69, std 11.38, range [40.5, 93.81]

Sequence (172 aa):
MQIDGQAVILAKDLVESVMQRIGVSDYTILGTVKGAELELLRFTHPFMDFDVPAILGDHVTLDAGTGAVHTAPGHGPDDYVIGQKYGLETANPVGPDGTYLPGTYPTLDGVNVFKANDIVIALLQEKGALLHVEKMQHSYPCCWRHKTPIIFRATPQWFVPAWIRKVCVRSH